Protein AF-A0A970LIQ7-F1 (afdb_monomer_lite)

pLDDT: mean 73.91, std 14.38, range [44.41, 93.94]

Radius of gyration: 20.4 Å; chains: 1; bounding box: 54×59×47 Å

Structure (mmCIF, N/CA/C/O backbone):
data_AF-A0A970LIQ7-F1
#
_entry.id   AF-A0A970LIQ7-F1
#
loop_
_atom_site.group_PDB
_atom_site.id
_atom_site.type_symbol
_atom_site.label_atom_id
_atom_site.label_alt_id
_atom_site.label_comp_id
_atom_site.label_asym_id
_atom_site.label_entity_id
_atom_site.label_seq_id
_atom_site.pdbx_PDB_ins_code
_atom_site.Cartn_x
_atom_site.Cartn_y
_atom_site.Cartn_z
_atom_site.occupancy
_atom_site.B_iso_or_equiv
_atom_site.auth_seq_id
_atom_site.auth_comp_id
_atom_site.auth_asym_id
_atom_site.auth_atom_id
_atom_site.pdbx_PDB_model_num
ATOM 1 N N . MET A 1 1 ? 38.871 -22.032 -21.679 1.00 47.16 1 MET A N 1
ATOM 2 C CA . MET A 1 1 ? 37.614 -21.736 -20.964 1.00 47.16 1 MET A CA 1
ATOM 3 C C . MET A 1 1 ? 36.916 -20.648 -21.748 1.00 47.16 1 MET A C 1
ATOM 5 O O . MET A 1 1 ? 37.501 -19.593 -21.926 1.00 47.16 1 MET A O 1
ATOM 9 N N . THR A 1 2 ? 35.756 -20.932 -22.331 1.00 61.34 2 THR A N 1
ATOM 10 C CA . THR A 1 2 ? 34.942 -19.910 -22.998 1.00 61.34 2 THR A CA 1
ATOM 11 C C . THR A 1 2 ? 34.164 -19.169 -21.921 1.00 61.34 2 THR A C 1
ATOM 13 O O . THR A 1 2 ? 33.288 -19.752 -21.284 1.00 61.34 2 THR A O 1
ATOM 16 N N . GLU A 1 3 ? 34.523 -17.917 -21.674 1.00 69.94 3 GLU A N 1
ATOM 17 C CA . GLU A 1 3 ? 33.818 -17.054 -20.732 1.00 69.94 3 GLU A CA 1
ATOM 18 C C . GLU A 1 3 ? 32.481 -16.650 -21.361 1.00 69.94 3 GLU A C 1
ATOM 20 O O . GLU A 1 3 ? 32.424 -15.874 -22.313 1.00 69.94 3 GLU A O 1
ATOM 25 N N . PHE A 1 4 ? 31.392 -17.247 -20.876 1.00 72.12 4 PHE A N 1
ATOM 26 C CA . PHE A 1 4 ? 30.041 -16.875 -21.274 1.00 72.12 4 PHE A CA 1
ATOM 27 C C . PHE A 1 4 ? 29.613 -15.707 -20.384 1.00 72.12 4 PHE A C 1
ATOM 29 O O . PHE A 1 4 ? 29.266 -15.900 -19.218 1.00 72.12 4 PHE A O 1
ATOM 36 N N . VAL A 1 5 ? 29.697 -14.483 -20.906 1.00 67.50 5 VAL A N 1
ATOM 37 C CA . VAL A 1 5 ? 29.220 -13.289 -20.199 1.00 67.50 5 VAL A CA 1
ATOM 38 C C . VAL A 1 5 ? 27.699 -13.365 -20.153 1.00 67.50 5 VAL A C 1
ATOM 40 O O . VAL A 1 5 ? 27.012 -13.077 -21.131 1.00 67.50 5 VAL A O 1
ATOM 43 N N . MET A 1 6 ? 27.167 -13.819 -19.021 1.00 68.25 6 MET A N 1
ATOM 44 C CA . MET A 1 6 ? 25.731 -13.818 -18.790 1.00 68.25 6 MET A CA 1
ATOM 45 C C . MET A 1 6 ? 25.285 -12.359 -18.619 1.00 68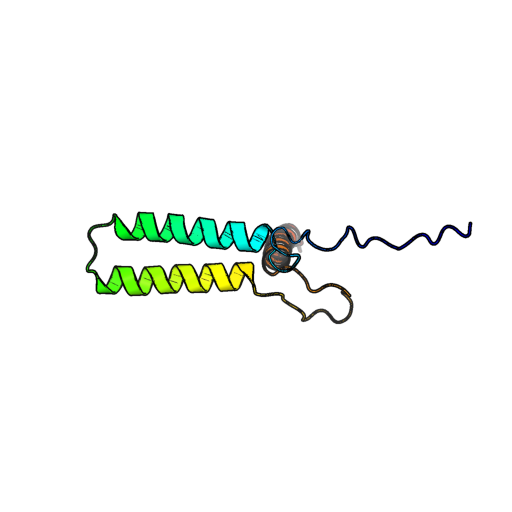.25 6 MET A C 1
ATOM 47 O O . MET A 1 6 ? 25.837 -11.674 -17.753 1.00 68.25 6 MET A O 1
ATOM 51 N N . PRO A 1 7 ? 24.317 -11.858 -19.407 1.00 64.62 7 PRO A N 1
ATOM 52 C CA . PRO A 1 7 ? 23.736 -10.552 -19.148 1.00 64.62 7 PRO A CA 1
ATOM 53 C C . PRO A 1 7 ? 22.970 -10.638 -17.827 1.00 64.62 7 PRO A C 1
ATOM 55 O O . PRO A 1 7 ? 21.849 -11.139 -17.768 1.00 64.62 7 PRO A O 1
ATOM 58 N N . ILE A 1 8 ? 23.611 -10.207 -16.742 1.00 60.84 8 ILE A N 1
ATOM 59 C CA . ILE A 1 8 ? 22.948 -10.035 -15.455 1.00 60.84 8 ILE A CA 1
ATOM 60 C C . ILE A 1 8 ? 21.997 -8.855 -15.637 1.00 60.84 8 ILE A C 1
ATOM 62 O O . ILE A 1 8 ? 22.435 -7.734 -15.893 1.00 60.84 8 ILE A O 1
ATOM 66 N N . ASP A 1 9 ? 20.693 -9.106 -15.550 1.00 56.38 9 ASP A N 1
ATOM 67 C CA . ASP A 1 9 ? 19.686 -8.047 -15.592 1.00 56.38 9 ASP A CA 1
ATOM 68 C C . ASP A 1 9 ? 19.668 -7.312 -14.242 1.00 56.38 9 ASP A C 1
ATOM 70 O O . ASP A 1 9 ? 18.851 -7.584 -13.365 1.00 56.38 9 ASP A O 1
ATOM 74 N N . ILE A 1 10 ? 20.614 -6.383 -14.066 1.00 57.66 10 ILE A N 1
ATOM 75 C CA . ILE A 1 10 ? 20.731 -5.501 -12.885 1.00 57.66 10 ILE A CA 1
ATOM 76 C C . ILE A 1 10 ? 19.586 -4.460 -12.869 1.00 57.66 10 ILE A C 1
ATOM 78 O O . ILE A 1 10 ? 19.396 -3.719 -11.908 1.00 57.66 10 ILE A O 1
ATOM 82 N N . THR A 1 11 ? 18.803 -4.376 -13.948 1.00 55.06 11 THR A N 1
ATOM 83 C CA . THR A 1 11 ? 17.684 -3.434 -14.096 1.00 55.06 11 THR A CA 1
ATOM 84 C C . THR A 1 11 ? 16.414 -3.918 -13.399 1.00 55.06 11 THR A C 1
ATOM 86 O O . THR A 1 11 ? 15.510 -3.119 -13.127 1.00 55.06 11 THR A O 1
ATOM 89 N N . GLY A 1 12 ? 16.321 -5.226 -13.149 1.00 57.03 12 GLY A N 1
ATOM 90 C CA . GLY A 1 12 ? 15.237 -5.832 -12.394 1.00 57.03 12 GLY A CA 1
ATOM 91 C C . GLY A 1 12 ? 15.326 -5.455 -10.920 1.00 57.03 12 GLY A C 1
ATOM 92 O O . GLY A 1 12 ? 16.404 -5.316 -10.356 1.00 57.03 12 GLY A O 1
ATOM 93 N N . GLU A 1 13 ? 14.179 -5.283 -10.268 1.00 61.00 13 GLU A N 1
ATOM 94 C CA . GLU A 1 13 ? 14.190 -5.115 -8.820 1.00 61.00 13 GLU A CA 1
ATOM 95 C C . GLU A 1 13 ? 14.780 -6.327 -8.115 1.00 61.00 13 GLU A C 1
ATOM 97 O O . GLU A 1 13 ? 14.317 -7.453 -8.320 1.00 61.00 13 GLU A O 1
ATOM 102 N N . GLU A 1 14 ? 15.720 -6.070 -7.210 1.00 59.41 14 GLU A N 1
ATOM 103 C CA . GLU A 1 14 ? 16.232 -7.090 -6.312 1.00 59.41 14 GLU A CA 1
ATOM 104 C C . GLU A 1 14 ? 15.107 -7.609 -5.411 1.00 59.41 14 GLU A C 1
ATOM 106 O O . GLU A 1 14 ? 14.486 -6.892 -4.614 1.00 59.41 14 GLU A O 1
ATOM 111 N N . LYS A 1 15 ? 14.811 -8.896 -5.575 1.00 66.25 15 LYS A N 1
ATOM 112 C CA . LYS A 1 15 ? 13.826 -9.603 -4.768 1.00 66.25 15 LYS A CA 1
ATOM 113 C C . LYS A 1 15 ? 14.524 -10.141 -3.521 1.00 66.25 15 LYS A C 1
ATOM 115 O O . LYS A 1 15 ? 15.300 -11.086 -3.597 1.00 66.25 15 LYS A O 1
ATOM 120 N N . MET A 1 16 ? 14.229 -9.525 -2.382 1.00 64.69 16 MET A N 1
ATOM 121 C CA . MET A 1 16 ? 14.896 -9.728 -1.094 1.00 64.69 16 MET A CA 1
ATOM 122 C C . MET A 1 16 ? 14.562 -11.069 -0.428 1.00 64.69 16 MET A C 1
ATOM 124 O O . MET A 1 16 ? 15.434 -11.685 0.176 1.00 64.69 16 MET A O 1
ATOM 128 N N . ILE A 1 17 ? 13.305 -11.528 -0.502 1.00 60.81 17 ILE A N 1
ATOM 129 C CA . ILE A 1 17 ? 12.868 -12.766 0.167 1.00 60.81 17 ILE A CA 1
ATOM 130 C C . ILE A 1 17 ? 12.559 -13.829 -0.885 1.00 60.81 17 ILE A C 1
ATOM 132 O O . ILE A 1 17 ? 11.626 -13.687 -1.683 1.00 60.81 17 ILE A O 1
ATOM 136 N N . GLY A 1 18 ? 13.374 -14.889 -0.889 1.00 59.97 18 GLY A N 1
ATOM 137 C CA . GLY A 1 18 ? 13.184 -16.092 -1.706 1.00 59.97 18 GLY A CA 1
ATOM 138 C C . GLY A 1 18 ? 13.201 -15.866 -3.220 1.00 59.97 18 GLY A C 1
ATOM 139 O O . GLY A 1 18 ? 12.692 -16.705 -3.953 1.00 59.97 18 GLY A O 1
ATOM 140 N N . GLY A 1 19 ? 13.705 -14.725 -3.706 1.00 62.25 19 GLY A N 1
ATOM 141 C CA . GLY A 1 19 ? 13.634 -14.384 -5.129 1.00 62.25 19 GLY A CA 1
ATOM 142 C C . GLY A 1 19 ? 12.207 -14.115 -5.633 1.00 62.25 19 GLY A C 1
ATOM 143 O O . GLY A 1 19 ? 11.974 -14.122 -6.845 1.00 62.25 19 GLY A O 1
ATOM 144 N N . VAL A 1 20 ? 11.245 -13.867 -4.732 1.00 61.59 20 VAL A N 1
ATOM 145 C CA . VAL A 1 20 ? 9.835 -13.587 -5.070 1.00 61.59 20 VAL A CA 1
ATOM 146 C C . VAL A 1 20 ? 9.407 -12.198 -4.597 1.00 61.59 20 VAL A C 1
ATOM 148 O O . VAL A 1 20 ? 8.793 -11.467 -5.376 1.00 61.59 20 VAL A O 1
ATOM 151 N N . LEU A 1 21 ? 9.764 -11.812 -3.367 1.00 63.47 21 LEU A N 1
ATOM 152 C CA . LEU A 1 21 ? 9.285 -10.577 -2.742 1.00 63.47 21 LEU A CA 1
ATOM 153 C C . LEU A 1 21 ? 10.268 -9.414 -2.939 1.00 63.47 21 LEU A C 1
ATOM 155 O O . LEU A 1 21 ? 11.438 -9.524 -2.576 1.00 63.47 21 LEU A O 1
ATOM 159 N N . SER A 1 22 ? 9.789 -8.294 -3.477 1.00 74.75 22 SER A N 1
ATOM 160 C CA . SER A 1 22 ? 10.576 -7.063 -3.652 1.00 74.75 22 SER A CA 1
ATOM 161 C C . SER A 1 22 ? 10.711 -6.282 -2.340 1.00 74.75 22 SER A C 1
ATOM 163 O O . SER A 1 22 ? 9.797 -6.278 -1.511 1.00 74.75 22 SER A O 1
ATOM 165 N N . LEU A 1 23 ? 11.817 -5.547 -2.177 1.00 75.88 23 LEU A N 1
ATOM 166 C CA . LEU A 1 23 ? 12.012 -4.613 -1.060 1.00 75.88 23 LEU A CA 1
ATOM 167 C C . LEU A 1 23 ? 10.851 -3.610 -0.929 1.00 75.88 23 LEU A C 1
ATOM 169 O O . LEU A 1 23 ? 10.429 -3.280 0.180 1.00 75.88 23 LEU A O 1
ATOM 173 N N . ARG A 1 24 ? 10.277 -3.176 -2.058 1.00 77.38 24 ARG A N 1
ATOM 174 C CA . ARG A 1 24 ? 9.133 -2.250 -2.071 1.00 77.38 24 ARG A CA 1
ATOM 175 C C . ARG A 1 24 ? 7.891 -2.857 -1.440 1.00 77.38 24 ARG A C 1
ATOM 177 O O . ARG A 1 24 ? 7.217 -2.200 -0.657 1.00 77.38 24 ARG A O 1
ATOM 184 N N . GLN A 1 25 ? 7.601 -4.115 -1.765 1.00 81.75 25 GLN A N 1
ATOM 185 C CA . GLN A 1 25 ? 6.440 -4.832 -1.232 1.00 81.75 25 GLN A CA 1
ATOM 186 C C . GLN A 1 25 ? 6.530 -4.937 0.287 1.00 81.75 25 GLN A C 1
ATOM 188 O O . GLN A 1 25 ? 5.556 -4.660 0.979 1.00 81.75 25 GLN A O 1
ATOM 193 N N . ILE A 1 26 ? 7.721 -5.244 0.802 1.00 83.56 26 ILE A N 1
ATOM 194 C CA . ILE A 1 26 ? 7.988 -5.255 2.243 1.00 83.56 26 ILE A CA 1
ATOM 195 C C . ILE A 1 26 ? 7.765 -3.861 2.839 1.00 83.56 26 ILE A C 1
ATOM 197 O O . ILE A 1 26 ? 7.088 -3.739 3.858 1.00 83.56 26 ILE A O 1
ATOM 201 N N . GLY A 1 27 ? 8.275 -2.813 2.187 1.00 84.38 27 GLY A N 1
ATOM 202 C CA . GLY A 1 27 ? 8.108 -1.428 2.630 1.00 84.38 27 GLY A CA 1
ATOM 203 C C . GLY A 1 27 ? 6.641 -1.004 2.748 1.00 84.38 27 GLY A C 1
ATOM 204 O O . GLY A 1 27 ? 6.221 -0.537 3.805 1.00 84.38 27 GLY A O 1
ATOM 205 N N . TYR A 1 28 ? 5.834 -1.220 1.707 1.00 86.75 28 TYR A N 1
ATOM 206 C CA . TYR A 1 28 ? 4.404 -0.890 1.733 1.00 86.75 28 TYR A CA 1
ATOM 207 C C . TYR A 1 28 ? 3.653 -1.695 2.803 1.00 86.75 28 TYR A C 1
ATOM 209 O O . TYR A 1 28 ? 2.863 -1.138 3.575 1.00 86.75 28 TYR A O 1
ATOM 217 N N . MET A 1 29 ? 3.946 -2.990 2.929 1.00 87.69 29 MET A N 1
ATOM 218 C CA . MET A 1 29 ? 3.331 -3.835 3.954 1.00 87.69 29 MET A CA 1
ATOM 219 C C . MET A 1 29 ? 3.689 -3.358 5.368 1.00 87.69 29 MET A C 1
ATOM 221 O O . MET A 1 29 ? 2.795 -3.223 6.204 1.00 87.69 29 MET A O 1
ATOM 225 N N . ALA A 1 30 ? 4.949 -2.997 5.620 1.00 88.12 30 ALA A N 1
ATOM 226 C CA . ALA A 1 30 ? 5.383 -2.440 6.900 1.00 88.12 30 ALA A CA 1
ATOM 227 C C . ALA A 1 30 ? 4.673 -1.112 7.222 1.00 88.12 30 ALA A C 1
ATOM 229 O O . ALA A 1 30 ? 4.155 -0.943 8.327 1.00 88.12 30 ALA A O 1
ATOM 230 N N . ILE A 1 31 ? 4.563 -0.204 6.246 1.00 89.81 31 ILE A N 1
ATOM 231 C CA . ILE A 1 31 ? 3.841 1.070 6.402 1.00 89.81 31 ILE A CA 1
ATOM 232 C C . ILE A 1 31 ? 2.367 0.828 6.747 1.00 89.81 31 ILE A C 1
ATOM 234 O O . ILE A 1 31 ? 1.817 1.515 7.608 1.00 89.81 31 ILE A O 1
ATOM 238 N N . SER A 1 32 ? 1.731 -0.166 6.118 1.00 91.06 32 SER A N 1
ATOM 239 C CA . SER A 1 32 ? 0.327 -0.491 6.392 1.00 91.06 32 SER A CA 1
ATOM 240 C C . SER A 1 32 ? 0.108 -0.927 7.840 1.00 91.06 32 SER A C 1
ATOM 242 O O . SER A 1 32 ? -0.836 -0.468 8.476 1.00 91.06 32 SER A O 1
ATOM 244 N N . ILE A 1 33 ? 1.018 -1.730 8.397 1.00 91.06 33 ILE A N 1
ATOM 245 C CA . ILE A 1 33 ? 0.945 -2.201 9.785 1.00 91.06 33 ILE A CA 1
ATOM 246 C C . ILE A 1 33 ? 1.066 -1.019 10.749 1.00 91.06 33 ILE A C 1
ATOM 248 O O . ILE A 1 33 ? 0.271 -0.896 11.681 1.00 91.06 33 ILE A O 1
ATOM 252 N N . VAL A 1 34 ? 2.015 -0.116 10.493 1.00 93.00 34 VAL A N 1
ATOM 253 C CA . VAL A 1 34 ? 2.197 1.097 11.300 1.00 93.00 34 VAL A CA 1
ATOM 254 C C . VAL A 1 34 ? 0.951 1.987 11.231 1.00 93.00 34 VAL A C 1
ATOM 256 O O . VAL A 1 34 ? 0.460 2.444 12.261 1.00 93.00 34 VAL A O 1
ATOM 259 N N . ALA A 1 35 ? 0.383 2.191 10.042 1.00 91.25 35 ALA A N 1
ATOM 260 C CA . ALA A 1 35 ? -0.830 2.989 9.868 1.00 91.25 35 ALA A CA 1
ATOM 261 C C . ALA A 1 35 ? -2.050 2.376 10.583 1.00 91.25 35 ALA A C 1
ATOM 263 O O . ALA A 1 35 ? -2.811 3.095 11.233 1.00 91.25 35 ALA A O 1
ATOM 264 N N . ILE A 1 36 ? -2.216 1.051 10.518 1.00 91.75 36 ILE A N 1
ATOM 265 C CA . ILE A 1 36 ? -3.279 0.325 11.230 1.00 91.75 36 ILE A CA 1
ATOM 266 C C . ILE A 1 36 ? -3.096 0.448 12.747 1.00 91.75 36 ILE A C 1
ATOM 268 O O . ILE A 1 36 ? -4.078 0.648 13.464 1.00 91.75 36 ILE A O 1
ATOM 272 N N . PHE A 1 37 ? -1.857 0.388 13.243 1.00 91.62 37 PHE A N 1
ATOM 273 C CA . PHE A 1 37 ? -1.558 0.584 14.662 1.00 91.62 37 PHE A CA 1
ATOM 274 C C . PHE A 1 37 ? -1.998 1.971 15.153 1.00 91.62 37 PHE A C 1
ATOM 276 O O . PHE A 1 37 ? -2.694 2.076 16.165 1.00 91.62 37 PHE A O 1
ATOM 283 N N . PHE A 1 38 ? -1.681 3.032 14.404 1.00 91.62 38 PHE A N 1
ATOM 284 C CA . PHE A 1 38 ? -2.146 4.381 14.739 1.00 91.62 38 PHE A CA 1
ATOM 285 C C . PHE A 1 38 ? -3.672 4.506 14.671 1.00 91.62 38 PHE A C 1
ATOM 287 O O . PHE A 1 38 ? -4.272 5.102 15.565 1.00 91.62 38 PHE A O 1
ATOM 294 N N . LEU A 1 39 ? -4.321 3.901 13.671 1.00 90.00 39 LEU A N 1
ATOM 295 C CA . LEU A 1 39 ? -5.785 3.879 13.577 1.00 90.00 39 LEU A CA 1
ATOM 296 C C . LEU A 1 39 ? -6.427 3.185 14.792 1.00 90.00 39 LEU A C 1
ATOM 298 O O . LEU A 1 39 ? -7.477 3.614 15.279 1.00 90.00 39 LEU A O 1
ATOM 302 N N . ALA A 1 40 ? -5.790 2.131 15.307 1.00 87.81 40 ALA A N 1
ATOM 303 C CA . ALA 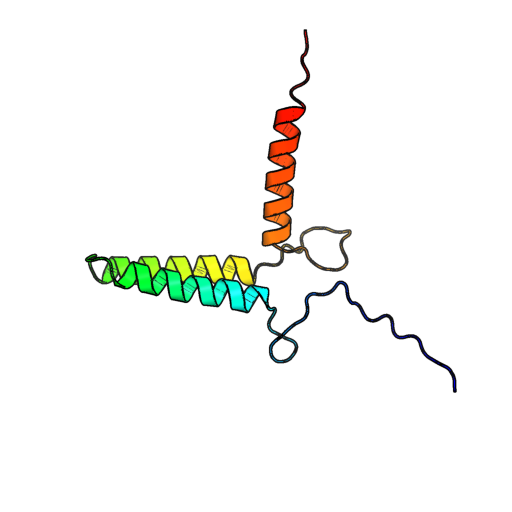A 1 40 ? -6.272 1.388 16.465 1.00 87.81 40 ALA A CA 1
ATOM 304 C C . ALA A 1 40 ? -6.216 2.203 17.770 1.00 87.81 40 ALA A C 1
ATOM 306 O O . ALA A 1 40 ? -7.079 2.000 18.632 1.00 87.81 40 ALA A O 1
ATOM 307 N N . MET A 1 41 ? -5.270 3.143 17.899 1.00 89.44 41 MET A N 1
ATOM 308 C CA . MET A 1 41 ? -5.131 4.013 19.077 1.00 89.44 41 MET A CA 1
ATOM 309 C C . MET A 1 41 ? -6.224 5.082 19.199 1.00 89.44 41 MET A C 1
ATOM 311 O O . MET A 1 41 ? -6.483 5.568 20.298 1.00 89.44 41 MET A O 1
ATOM 315 N N . ILE A 1 42 ? -6.900 5.443 18.107 1.00 90.00 42 ILE A N 1
ATOM 316 C CA . ILE A 1 42 ? -7.944 6.477 18.131 1.00 90.00 42 ILE A CA 1
ATOM 317 C C . ILE A 1 42 ? -9.222 5.903 18.773 1.00 90.00 42 ILE A C 1
ATOM 319 O O . ILE A 1 42 ? -9.579 4.761 18.473 1.00 90.00 42 ILE A O 1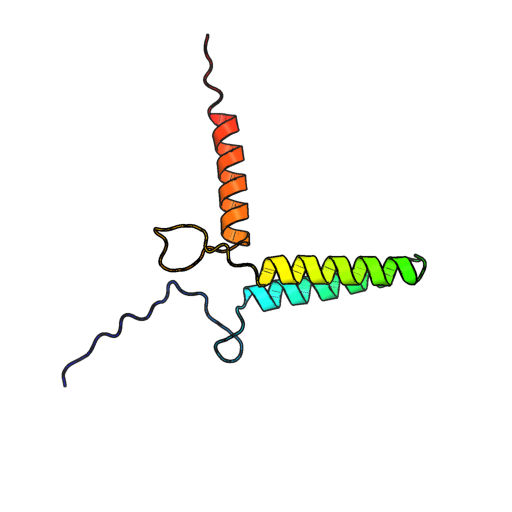
ATOM 323 N N . PRO A 1 43 ? -9.959 6.633 19.633 1.00 88.69 43 PRO A N 1
ATOM 324 C CA . PRO A 1 43 ? -11.174 6.130 20.286 1.00 88.69 43 PRO A CA 1
ATOM 325 C C . PRO A 1 43 ? -12.399 6.107 19.345 1.00 88.69 43 PRO A C 1
ATOM 327 O O . PRO A 1 43 ? -13.435 6.701 19.622 1.00 88.69 43 PRO A O 1
ATOM 330 N N . PHE A 1 44 ? -12.289 5.409 18.214 1.00 88.81 44 PHE A N 1
ATOM 331 C CA . PHE A 1 44 ? -13.403 5.127 17.306 1.00 88.81 44 PHE A CA 1
ATOM 332 C C . PHE A 1 44 ? -14.100 3.798 17.632 1.00 88.81 44 PHE A C 1
ATOM 334 O O . PHE A 1 44 ? -13.479 2.896 18.206 1.00 88.81 44 PHE A O 1
ATOM 341 N N . PRO A 1 45 ? -15.374 3.630 17.232 1.00 91.31 45 PRO A N 1
ATOM 342 C CA . PRO A 1 45 ? -16.063 2.351 17.350 1.00 91.31 45 PRO A CA 1
ATOM 343 C C . PRO A 1 45 ? -15.345 1.258 16.547 1.00 91.31 45 PRO A C 1
ATOM 345 O O . PRO A 1 45 ? -14.811 1.498 15.460 1.00 91.31 45 PRO A O 1
ATOM 348 N N . ILE A 1 46 ? -15.357 0.037 17.090 1.00 89.38 46 ILE A N 1
ATOM 349 C CA . ILE A 1 46 ? -14.562 -1.102 16.601 1.00 89.38 46 ILE A CA 1
ATOM 350 C C . ILE A 1 46 ? -14.807 -1.401 15.112 1.00 89.38 46 ILE A C 1
ATOM 352 O O . ILE A 1 46 ? -13.873 -1.703 14.378 1.00 89.38 46 ILE A O 1
ATOM 356 N N . VAL A 1 47 ? -16.049 -1.234 14.645 1.00 91.06 47 VAL A N 1
ATOM 357 C CA . VAL A 1 47 ? -16.454 -1.500 13.257 1.00 91.06 47 VAL A CA 1
ATOM 358 C C . VAL A 1 47 ? -15.719 -0.581 12.279 1.00 91.06 47 VAL A C 1
ATOM 360 O O . VAL A 1 47 ? -15.198 -1.045 11.267 1.00 91.06 47 VAL A O 1
ATOM 363 N N . ILE A 1 48 ? -15.599 0.709 12.609 1.00 89.88 48 ILE A N 1
ATOM 364 C CA . ILE A 1 48 ? -14.901 1.690 11.765 1.00 89.88 48 ILE A CA 1
ATOM 365 C C . ILE A 1 48 ? -13.403 1.381 11.720 1.00 89.88 48 ILE A C 1
ATOM 367 O O . ILE A 1 48 ? -12.788 1.482 10.660 1.00 89.88 48 ILE A O 1
ATOM 371 N N . LYS A 1 49 ? -12.820 0.942 12.843 1.00 90.00 49 LYS A N 1
ATOM 372 C CA . LYS A 1 49 ? -11.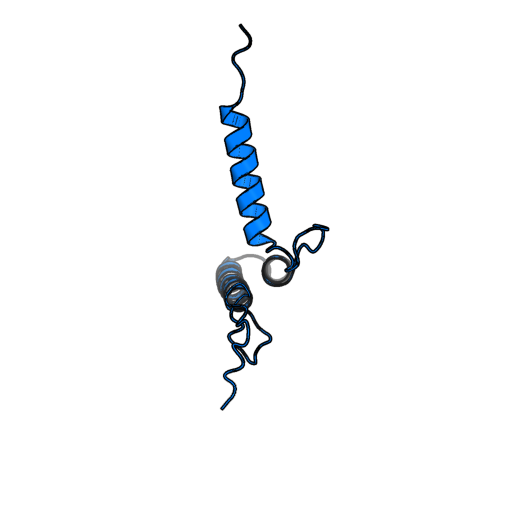405 0.547 12.904 1.00 90.00 49 LYS A CA 1
ATOM 373 C C . LYS A 1 49 ? -11.104 -0.634 11.993 1.00 90.00 49 LYS A C 1
ATOM 375 O O . LYS A 1 49 ? -10.112 -0.603 11.272 1.00 90.00 49 LYS A O 1
ATOM 380 N N . VAL A 1 50 ? -11.963 -1.653 12.007 1.00 90.12 50 VAL A N 1
ATOM 381 C CA . VAL A 1 50 ? -11.785 -2.848 11.172 1.00 90.12 50 VAL A CA 1
ATOM 382 C C . VAL A 1 50 ? -11.926 -2.495 9.693 1.00 90.12 50 VAL A C 1
ATOM 384 O O . VAL A 1 50 ? -11.046 -2.836 8.908 1.00 90.12 50 VAL A O 1
ATOM 387 N N . ILE A 1 51 ? -12.972 -1.755 9.314 1.00 93.94 51 ILE A N 1
ATOM 388 C CA . ILE A 1 51 ? -13.184 -1.348 7.915 1.00 93.94 51 ILE A CA 1
ATOM 389 C C . ILE A 1 51 ? -12.027 -0.470 7.424 1.00 93.94 51 ILE A C 1
ATOM 391 O O . ILE A 1 51 ? -11.473 -0.720 6.354 1.00 93.94 51 ILE A O 1
ATOM 395 N N . GLY A 1 52 ? -11.623 0.525 8.218 1.00 91.31 52 GLY A N 1
ATOM 396 C CA . GLY A 1 52 ? -10.504 1.404 7.885 1.00 91.31 52 GLY A CA 1
ATOM 397 C C . GLY A 1 52 ? -9.177 0.652 7.788 1.00 91.31 52 GLY A C 1
ATOM 398 O O . GLY A 1 52 ? -8.418 0.870 6.848 1.00 91.31 52 GLY A O 1
ATOM 399 N N . GLY A 1 53 ? -8.918 -0.282 8.706 1.00 90.31 53 GLY A N 1
ATOM 400 C CA . GLY A 1 53 ? -7.706 -1.096 8.691 1.00 90.31 53 GLY A CA 1
ATOM 401 C C . GLY A 1 53 ? -7.619 -2.000 7.460 1.00 90.31 53 GLY A C 1
ATOM 402 O O . GLY A 1 53 ? -6.582 -2.041 6.799 1.00 90.31 53 GLY A O 1
ATOM 403 N N . VAL A 1 54 ? -8.725 -2.659 7.098 1.00 92.25 54 VAL A N 1
ATOM 404 C CA . VAL A 1 54 ? -8.813 -3.482 5.880 1.00 92.25 54 VAL A CA 1
ATOM 405 C C . VAL A 1 54 ? -8.627 -2.621 4.629 1.00 92.25 54 VAL A C 1
ATOM 407 O O . VAL A 1 54 ? -7.871 -3.002 3.738 1.00 92.25 54 VAL A O 1
ATOM 410 N N . ALA A 1 55 ? -9.242 -1.437 4.571 1.00 92.25 55 ALA A N 1
ATOM 411 C CA . ALA A 1 55 ? -9.067 -0.516 3.449 1.00 92.25 55 ALA A CA 1
ATOM 412 C C . ALA A 1 55 ? -7.601 -0.075 3.284 1.00 92.25 55 ALA A C 1
ATOM 414 O O . ALA A 1 55 ? -7.064 -0.142 2.178 1.00 92.25 55 ALA A O 1
ATOM 415 N N . ILE A 1 56 ? -6.928 0.310 4.375 1.00 91.62 56 ILE A N 1
ATOM 416 C CA . ILE A 1 56 ? -5.503 0.689 4.367 1.00 91.62 56 ILE A CA 1
ATOM 417 C C . ILE A 1 56 ? -4.633 -0.473 3.879 1.00 91.62 56 ILE A C 1
ATOM 419 O O . ILE A 1 56 ? -3.741 -0.275 3.051 1.00 91.62 56 ILE A O 1
ATOM 423 N N . PHE A 1 57 ? -4.905 -1.687 4.359 1.00 90.75 57 PHE A N 1
ATOM 424 C CA . PHE A 1 57 ? -4.166 -2.876 3.953 1.00 90.75 57 PHE A CA 1
ATOM 425 C C . PHE A 1 57 ? -4.333 -3.177 2.459 1.00 90.75 57 PHE A C 1
ATOM 427 O O . PHE A 1 57 ? -3.339 -3.378 1.763 1.00 90.75 57 PHE A O 1
ATOM 434 N N . ILE A 1 58 ? -5.567 -3.135 1.945 1.00 89.38 58 ILE A N 1
ATOM 435 C CA . ILE A 1 58 ? -5.859 -3.359 0.521 1.00 89.38 58 ILE A CA 1
ATOM 436 C C . ILE A 1 58 ? -5.164 -2.312 -0.351 1.00 89.38 58 ILE A C 1
ATOM 438 O O . ILE A 1 58 ? -4.551 -2.672 -1.353 1.00 89.38 58 ILE A O 1
ATOM 442 N N . ILE A 1 59 ? -5.217 -1.031 0.025 1.00 87.88 59 ILE A N 1
ATOM 443 C CA . ILE A 1 59 ? -4.553 0.050 -0.722 1.00 87.88 59 ILE A CA 1
ATOM 444 C C . ILE A 1 59 ? -3.038 -0.162 -0.741 1.00 87.88 59 ILE A C 1
ATOM 446 O O . ILE A 1 59 ? -2.403 -0.017 -1.785 1.00 87.88 59 ILE A O 1
ATOM 450 N N . SER A 1 60 ? -2.453 -0.534 0.397 1.00 87.44 60 SER A N 1
ATOM 451 C CA . SER A 1 60 ? -1.016 -0.777 0.485 1.00 87.44 60 SER A CA 1
ATOM 452 C C . SER A 1 60 ? -0.578 -1.995 -0.334 1.00 87.44 60 SER A C 1
ATOM 454 O O . SER A 1 60 ? 0.399 -1.932 -1.082 1.00 87.44 60 SER A O 1
ATOM 456 N N . ALA A 1 61 ? -1.346 -3.085 -0.271 1.00 85.00 61 ALA A N 1
ATOM 457 C CA . ALA A 1 61 ? -1.118 -4.268 -1.092 1.00 85.00 61 ALA A CA 1
ATOM 458 C C . ALA A 1 61 ? -1.275 -3.948 -2.586 1.00 85.00 61 ALA A C 1
ATOM 460 O O . ALA A 1 61 ? -0.444 -4.357 -3.394 1.00 85.00 61 ALA A O 1
ATOM 461 N N . ALA A 1 62 ? -2.282 -3.156 -2.959 1.00 83.19 62 ALA A N 1
ATOM 462 C CA . ALA A 1 62 ? -2.448 -2.678 -4.324 1.00 83.19 62 ALA A CA 1
ATOM 463 C C . ALA A 1 62 ? -1.207 -1.898 -4.782 1.00 83.19 62 ALA A C 1
ATOM 465 O O . ALA A 1 62 ? -0.649 -2.224 -5.820 1.00 83.19 62 ALA A O 1
ATOM 466 N N . LEU A 1 63 ? -0.697 -0.951 -3.991 1.00 80.31 63 LEU A N 1
ATOM 467 C CA . LEU A 1 63 ? 0.515 -0.193 -4.335 1.00 80.31 63 LEU A CA 1
ATOM 468 C C . LEU A 1 63 ? 1.778 -1.065 -4.427 1.00 80.31 63 LEU A C 1
ATOM 470 O O . LEU A 1 63 ? 2.619 -0.832 -5.296 1.00 80.31 63 LEU A O 1
ATOM 474 N N . GLY A 1 64 ? 1.911 -2.070 -3.560 1.00 77.69 64 GLY A N 1
ATOM 475 C CA . GLY A 1 64 ? 3.070 -2.963 -3.552 1.00 77.69 64 GLY A CA 1
ATOM 476 C C . GLY A 1 64 ? 3.065 -4.012 -4.668 1.00 77.69 64 GLY A C 1
ATOM 477 O O . GLY A 1 64 ? 4.132 -4.380 -5.168 1.00 77.69 64 GLY A O 1
ATOM 478 N N . PHE A 1 65 ? 1.890 -4.507 -5.063 1.00 76.81 65 PHE A N 1
ATOM 479 C CA . PHE A 1 65 ? 1.763 -5.645 -5.979 1.00 76.81 65 PHE A CA 1
ATOM 480 C C . PHE A 1 65 ? 1.217 -5.293 -7.368 1.00 76.81 65 PHE A C 1
ATOM 482 O O . PHE A 1 65 ? 1.477 -6.061 -8.297 1.00 76.81 65 PHE A O 1
ATOM 489 N N . LEU A 1 66 ? 0.530 -4.156 -7.568 1.00 72.06 66 LEU A N 1
ATOM 490 C CA . LEU A 1 66 ? 0.138 -3.740 -8.920 1.00 72.06 66 LEU A CA 1
ATOM 491 C C . LEU A 1 66 ? 1.374 -3.379 -9.741 1.00 72.06 66 LEU A C 1
ATOM 493 O O . LEU A 1 66 ? 2.060 -2.382 -9.507 1.00 72.06 66 LEU A O 1
ATOM 497 N N . LYS A 1 67 ? 1.611 -4.185 -10.770 1.00 64.12 67 LYS A N 1
ATOM 498 C CA . LYS A 1 67 ? 2.445 -3.821 -11.909 1.00 64.12 67 LYS A CA 1
ATOM 499 C C . LYS A 1 67 ? 1.522 -3.325 -13.015 1.00 64.12 67 LYS A C 1
ATOM 501 O O . LYS A 1 67 ? 0.539 -3.989 -13.337 1.00 64.12 67 LYS A O 1
ATOM 506 N N . ILE A 1 68 ? 1.812 -2.153 -13.573 1.00 59.50 68 ILE A N 1
ATOM 507 C CA . ILE A 1 68 ? 1.071 -1.625 -14.718 1.00 59.50 68 ILE A CA 1
ATOM 508 C C . ILE A 1 68 ? 1.786 -2.143 -15.970 1.00 59.50 68 ILE A C 1
ATOM 510 O O . ILE A 1 68 ? 2.767 -1.560 -16.425 1.00 59.50 68 ILE A O 1
ATOM 514 N N . ASP A 1 69 ? 1.308 -3.268 -16.503 1.00 53.12 69 ASP A N 1
ATOM 515 C CA . ASP A 1 69 ? 1.885 -3.950 -17.679 1.00 53.12 69 ASP A CA 1
ATOM 516 C C . ASP A 1 69 ? 1.416 -3.369 -19.030 1.00 53.12 69 ASP A C 1
ATOM 518 O O . ASP A 1 69 ? 1.604 -3.960 -20.086 1.00 53.12 69 ASP A O 1
ATOM 522 N N . GLN A 1 70 ? 0.804 -2.184 -19.042 1.00 50.00 70 GLN A N 1
ATOM 523 C CA . GLN A 1 70 ? 0.122 -1.652 -20.230 1.00 50.00 70 GLN A CA 1
ATOM 524 C C . GLN A 1 70 ? 1.005 -0.841 -21.197 1.00 50.00 70 GLN A C 1
ATOM 526 O O . GLN A 1 70 ? 0.482 -0.014 -21.943 1.00 50.00 70 GLN A O 1
ATOM 531 N N . MET A 1 71 ? 2.325 -1.051 -21.234 1.00 50.12 71 MET A N 1
ATOM 532 C CA . MET A 1 71 ? 3.173 -0.409 -22.249 1.00 50.12 71 MET A CA 1
ATOM 533 C C . MET A 1 71 ? 3.749 -1.440 -23.227 1.00 50.12 71 MET A C 1
ATOM 535 O O . MET A 1 71 ? 4.616 -2.215 -22.833 1.00 50.12 71 MET A O 1
ATOM 539 N N . PRO A 1 72 ? 3.352 -1.416 -24.517 1.00 48.59 72 PRO A N 1
ATOM 540 C CA . PRO A 1 72 ? 3.763 -2.411 -25.515 1.00 48.59 72 PRO A CA 1
ATOM 541 C C . PRO A 1 72 ? 5.260 -2.378 -25.878 1.00 48.59 72 PRO A C 1
ATOM 543 O O . PRO A 1 72 ? 5.692 -3.155 -26.719 1.00 48.59 72 PRO A O 1
ATOM 546 N N . ASN A 1 73 ? 6.058 -1.491 -25.268 1.00 48.78 73 ASN A N 1
ATOM 547 C CA . ASN A 1 73 ? 7.466 -1.267 -25.613 1.00 48.78 73 ASN A CA 1
ATOM 548 C C . ASN A 1 73 ? 8.413 -1.276 -24.394 1.00 48.78 73 ASN A C 1
ATOM 550 O O . ASN A 1 73 ? 9.530 -0.768 -24.469 1.00 48.78 73 ASN A O 1
ATOM 554 N N . LEU A 1 74 ? 7.967 -1.807 -23.247 1.00 51.34 74 LEU A N 1
ATOM 555 C CA . LEU A 1 74 ? 8.785 -1.912 -22.037 1.00 51.34 74 LEU A CA 1
ATOM 556 C C . LEU A 1 74 ? 8.842 -3.380 -21.596 1.00 51.34 74 LEU A C 1
ATOM 558 O O . LEU A 1 74 ? 7.905 -3.889 -20.996 1.00 51.34 74 LEU A O 1
ATOM 562 N N . SER A 1 75 ? 9.953 -4.058 -21.902 1.00 49.47 75 SER A N 1
ATOM 563 C CA . SER A 1 75 ? 10.180 -5.491 -21.618 1.00 49.47 75 SER A CA 1
ATOM 564 C C . SER A 1 75 ? 10.047 -5.875 -20.135 1.00 49.47 75 SER A C 1
ATOM 566 O O . SER A 1 75 ? 9.942 -7.055 -19.820 1.00 49.47 75 SER A O 1
ATOM 568 N N . ASN A 1 76 ? 10.056 -4.894 -19.231 1.00 54.94 76 ASN A N 1
ATOM 569 C CA . ASN A 1 76 ? 9.834 -5.062 -17.803 1.00 54.94 76 ASN A CA 1
ATOM 570 C C . ASN A 1 76 ? 8.706 -4.108 -17.382 1.00 54.94 76 ASN A C 1
ATOM 572 O O . ASN A 1 76 ? 8.869 -2.888 -17.463 1.00 54.94 76 ASN A O 1
ATOM 576 N N . GLY A 1 77 ? 7.569 -4.657 -16.945 1.00 56.28 77 GLY A N 1
ATOM 577 C CA . GLY A 1 77 ? 6.402 -3.900 -16.487 1.00 56.28 77 GLY A CA 1
ATOM 578 C C . GLY A 1 77 ? 6.754 -2.772 -15.519 1.00 56.28 77 GLY A C 1
ATOM 579 O O . GLY A 1 77 ? 7.548 -2.944 -14.586 1.00 56.28 77 GLY A O 1
ATOM 580 N N . MET A 1 78 ? 6.165 -1.593 -15.722 1.00 64.25 78 MET A N 1
ATOM 581 C CA . MET A 1 78 ? 6.445 -0.444 -14.872 1.00 64.25 78 MET A CA 1
ATOM 582 C C . MET A 1 78 ? 5.650 -0.569 -13.561 1.00 64.25 78 MET A C 1
ATOM 584 O O . MET A 1 78 ? 4.424 -0.549 -13.533 1.00 64.25 78 MET A O 1
ATOM 588 N N . SER A 1 79 ? 6.373 -0.680 -12.448 1.00 67.81 79 SER A N 1
ATOM 589 C CA . SER A 1 79 ? 6.203 0.259 -11.336 1.00 67.81 79 SER A CA 1
ATOM 590 C C . SER A 1 79 ? 4.905 1.063 -11.209 1.00 67.81 79 SER A C 1
ATOM 592 O O . SER A 1 79 ? 4.905 2.152 -11.772 1.00 67.81 79 SER A O 1
ATOM 594 N N . ALA A 1 80 ? 3.873 0.669 -10.447 1.00 66.62 80 ALA A N 1
ATOM 595 C CA . ALA A 1 80 ? 2.765 1.595 -10.151 1.00 66.62 80 ALA A CA 1
ATOM 596 C C . ALA A 1 80 ? 3.253 2.898 -9.478 1.00 66.62 80 ALA A C 1
ATOM 598 O O . ALA A 1 80 ? 2.809 3.989 -9.831 1.00 66.62 80 ALA A O 1
ATOM 599 N N . ASP A 1 81 ? 4.234 2.796 -8.578 1.00 65.25 81 ASP A N 1
ATOM 600 C CA . ASP A 1 81 ? 4.886 3.944 -7.939 1.00 65.25 81 ASP A CA 1
ATOM 601 C C . ASP A 1 81 ? 5.672 4.800 -8.945 1.00 65.25 81 ASP A C 1
ATOM 603 O O . ASP A 1 81 ? 5.472 6.011 -9.063 1.00 65.25 81 ASP A O 1
ATOM 607 N N . LYS A 1 82 ? 6.503 4.152 -9.774 1.00 70.62 82 LYS A N 1
ATOM 608 C CA . LYS A 1 82 ? 7.271 4.837 -10.824 1.00 70.62 82 LYS A CA 1
ATOM 609 C C . LYS A 1 82 ? 6.347 5.538 -11.824 1.00 70.62 82 LYS A C 1
ATOM 611 O O . LYS A 1 82 ? 6.645 6.654 -12.250 1.00 70.62 82 LYS A O 1
ATOM 616 N N . TYR A 1 83 ? 5.219 4.914 -12.153 1.00 74.38 83 TYR A N 1
ATOM 617 C CA . TYR A 1 83 ? 4.181 5.473 -13.009 1.00 74.38 83 TYR A CA 1
ATOM 618 C C . TYR A 1 83 ? 3.517 6.699 -12.373 1.00 74.38 83 TYR A C 1
ATOM 620 O O . TYR A 1 83 ? 3.435 7.749 -13.014 1.00 74.38 83 TYR A O 1
ATOM 628 N N . LEU A 1 84 ? 3.112 6.615 -11.099 1.00 74.56 84 LEU A N 1
ATOM 629 C CA . LEU A 1 84 ? 2.565 7.753 -10.354 1.00 74.56 84 LEU A CA 1
ATOM 630 C C . LEU A 1 84 ? 3.556 8.920 -10.321 1.00 74.56 84 LEU A C 1
ATOM 632 O O . LEU A 1 84 ? 3.181 10.052 -10.633 1.00 74.56 84 LEU A O 1
ATOM 636 N N . MET A 1 85 ? 4.828 8.657 -10.019 1.00 79.12 85 MET A N 1
ATOM 637 C CA . MET A 1 85 ? 5.871 9.683 -9.991 1.00 79.12 85 MET A CA 1
ATOM 638 C C . MET A 1 85 ? 6.056 10.356 -11.361 1.00 79.12 85 MET A C 1
ATOM 640 O O . MET A 1 85 ? 6.170 11.586 -11.437 1.00 79.12 85 MET A O 1
ATOM 644 N N . LEU A 1 86 ? 6.047 9.575 -12.449 1.00 79.62 86 LEU A N 1
ATOM 645 C CA . LEU A 1 86 ? 6.128 10.102 -13.814 1.00 79.62 86 LEU A CA 1
ATOM 646 C C . LEU A 1 86 ? 4.904 10.960 -14.153 1.00 79.62 86 LEU A C 1
ATOM 648 O O . LEU A 1 86 ? 5.054 12.053 -14.698 1.00 79.62 86 LEU A O 1
ATOM 652 N N . MET A 1 87 ? 3.708 10.508 -13.772 1.00 79.25 87 MET A N 1
ATOM 653 C CA . MET A 1 87 ? 2.457 11.238 -13.977 1.00 79.25 87 MET A CA 1
ATOM 654 C C . MET A 1 87 ? 2.444 12.567 -13.208 1.00 79.25 87 MET A C 1
ATOM 656 O O . MET A 1 87 ? 2.050 13.599 -13.758 1.00 79.25 87 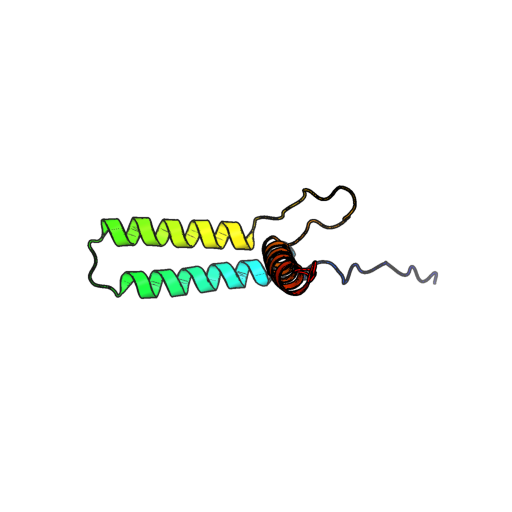MET A O 1
ATOM 660 N N . PHE A 1 88 ? 2.914 12.583 -11.958 1.00 80.06 88 PHE A N 1
ATOM 661 C CA . PHE A 1 88 ? 3.050 13.817 -11.178 1.00 80.06 88 PHE A CA 1
ATOM 662 C C . PHE A 1 88 ? 4.052 14.786 -11.813 1.00 80.06 88 PHE A C 1
ATOM 664 O O . PHE A 1 88 ? 3.756 15.979 -11.939 1.00 80.06 88 PHE A O 1
ATOM 671 N N . ARG A 1 89 ? 5.211 14.288 -12.266 1.00 82.31 89 ARG A N 1
ATOM 672 C CA . ARG A 1 89 ? 6.190 15.099 -13.009 1.00 82.31 89 ARG A CA 1
ATOM 673 C C . ARG A 1 89 ? 5.593 15.661 -14.295 1.00 82.31 89 ARG A C 1
ATOM 675 O O . ARG A 1 89 ? 5.752 16.851 -14.550 1.00 82.31 89 ARG A O 1
ATOM 682 N N . TYR A 1 90 ? 4.864 14.849 -15.053 1.00 81.44 90 TYR A N 1
ATOM 683 C CA . TYR A 1 90 ? 4.202 15.266 -16.287 1.00 81.44 90 TYR A CA 1
ATOM 684 C C . TYR A 1 90 ? 3.181 16.384 -16.043 1.00 81.44 90 TYR A C 1
ATOM 686 O O . TYR A 1 90 ? 3.247 17.429 -16.688 1.00 81.44 90 TYR A O 1
ATOM 694 N N . LYS A 1 91 ? 2.303 16.236 -15.041 1.00 80.25 91 LYS A N 1
ATOM 695 C CA . LYS A 1 91 ? 1.357 17.300 -14.661 1.00 80.25 91 LYS A CA 1
ATOM 696 C C . LYS A 1 91 ? 2.063 18.590 -14.232 1.00 80.25 91 LYS A C 1
ATOM 698 O O . LYS A 1 91 ? 1.579 19.679 -14.535 1.00 80.25 91 LYS A O 1
ATOM 703 N N . LYS A 1 92 ? 3.200 18.489 -13.532 1.00 77.75 92 LYS A N 1
ATOM 704 C CA . LYS A 1 92 ? 4.003 19.660 -13.142 1.00 77.75 92 LYS A CA 1
ATOM 705 C C . LYS A 1 92 ? 4.633 20.341 -14.361 1.00 77.75 92 LYS A C 1
ATOM 707 O O . LYS A 1 92 ? 4.577 21.562 -14.449 1.00 77.75 92 LYS A O 1
ATOM 712 N N . MET A 1 93 ? 5.167 19.566 -15.304 1.00 74.25 93 MET A N 1
ATOM 713 C CA . MET A 1 93 ? 5.731 20.071 -16.560 1.00 74.25 93 MET A CA 1
ATOM 714 C C . MET A 1 93 ? 4.662 20.794 -17.391 1.00 74.25 93 MET A C 1
ATOM 716 O O . MET A 1 93 ? 4.881 21.927 -17.803 1.00 74.25 93 MET A O 1
ATOM 720 N N . GLN A 1 94 ? 3.463 20.220 -17.547 1.00 67.31 94 GLN A N 1
ATOM 721 C CA . GLN A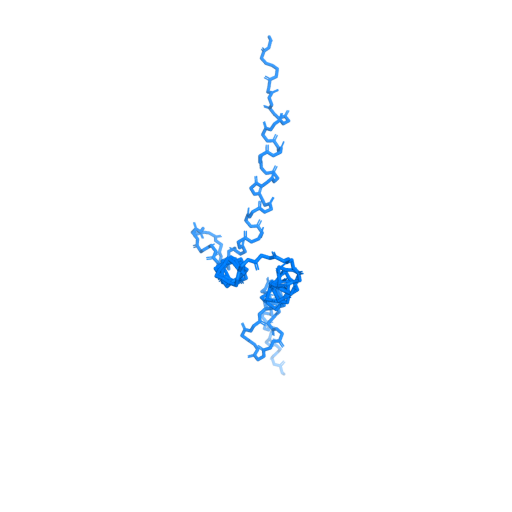 1 94 ? 2.371 20.856 -18.301 1.00 67.31 94 GLN A CA 1
ATOM 722 C C . GLN A 1 94 ? 1.908 22.205 -17.727 1.00 67.31 94 GLN A C 1
ATOM 724 O O . GLN A 1 94 ? 1.436 23.052 -18.479 1.00 67.31 94 GLN A O 1
ATOM 729 N N . LYS A 1 95 ? 2.061 22.441 -16.417 1.00 59.84 95 LYS A N 1
ATOM 730 C CA . LYS A 1 95 ? 1.765 23.753 -15.816 1.00 59.84 95 LYS A CA 1
ATOM 731 C C . LYS A 1 95 ? 2.784 24.831 -16.185 1.00 59.84 95 LYS A C 1
ATOM 733 O O . LYS A 1 95 ? 2.416 25.999 -16.208 1.00 59.84 95 LYS A O 1
ATOM 738 N N . ILE A 1 96 ? 4.034 24.450 -16.449 1.00 60.16 96 ILE A N 1
ATOM 739 C CA . ILE A 1 96 ? 5.116 25.379 -16.809 1.00 60.16 96 ILE A CA 1
ATOM 740 C C . ILE A 1 96 ? 4.997 25.785 -18.284 1.00 60.16 96 ILE A C 1
ATOM 742 O O . ILE A 1 96 ? 5.278 26.924 -18.628 1.00 60.16 96 ILE A O 1
ATOM 746 N N . TYR A 1 97 ? 4.488 24.895 -19.140 1.00 59.38 97 TYR A N 1
ATOM 747 C CA . TYR A 1 97 ? 4.248 25.163 -20.562 1.00 59.38 97 TYR A CA 1
ATOM 748 C C . TYR A 1 97 ? 2.868 25.765 -20.859 1.00 59.38 97 TYR A C 1
ATOM 750 O O . TYR A 1 97 ? 2.349 25.574 -21.959 1.00 59.38 97 TYR A O 1
ATOM 758 N N . ARG A 1 98 ? 2.248 26.500 -19.921 1.00 54.59 98 ARG A N 1
ATOM 759 C CA . ARG A 1 98 ? 1.205 27.457 -20.319 1.00 54.59 98 ARG A CA 1
ATOM 760 C C . ARG A 1 98 ? 1.899 28.510 -21.178 1.00 54.59 98 ARG A C 1
ATOM 762 O O . ARG A 1 98 ? 2.447 29.470 -20.656 1.00 54.59 98 ARG A O 1
ATOM 769 N N . LEU A 1 99 ? 1.932 28.243 -22.479 1.00 62.69 99 LEU A N 1
ATOM 770 C CA . LEU A 1 99 ? 2.387 29.159 -23.506 1.00 62.69 99 LEU A CA 1
ATOM 771 C C . LEU A 1 99 ? 1.625 30.463 -23.284 1.00 62.69 99 LEU A C 1
ATOM 773 O O . LEU A 1 99 ? 0.393 30.476 -23.350 1.00 62.69 99 LEU A O 1
ATOM 777 N N . GLU A 1 100 ? 2.356 31.524 -22.952 1.00 60.19 100 GLU A N 1
ATOM 778 C CA . GLU A 1 100 ? 1.883 32.886 -23.140 1.00 60.19 100 GLU A CA 1
ATOM 779 C C . GLU A 1 100 ? 1.537 33.016 -24.624 1.00 60.19 100 GLU A C 1
ATOM 781 O O . GLU A 1 100 ? 2.400 33.196 -25.476 1.00 60.19 100 GLU A O 1
ATOM 786 N N . VAL A 1 101 ? 0.263 32.808 -24.942 1.00 58.59 101 VAL A N 1
ATOM 787 C CA . VAL A 1 101 ? -0.323 33.262 -26.193 1.00 58.59 101 VAL A CA 1
ATOM 788 C C . VAL A 1 101 ? -0.770 34.685 -25.898 1.00 58.59 101 VAL A C 1
ATOM 790 O O . VAL A 1 101 ? -1.830 34.889 -25.304 1.00 58.59 101 VAL A O 1
ATOM 793 N N . ASN A 1 102 ? 0.098 35.639 -26.217 1.00 44.41 102 ASN A N 1
ATOM 794 C CA . ASN A 1 102 ? -0.239 37.051 -26.335 1.00 44.41 102 ASN A CA 1
ATOM 795 C C . ASN A 1 102 ? 0.111 37.479 -27.758 1.00 44.41 102 ASN A C 1
ATOM 797 O O . ASN A 1 102 ? 1.259 37.190 -28.169 1.00 44.41 102 ASN A O 1
#

Sequence (102 aa):
MTEFVMPIDITGEEKMIGGVLSLRQIGYMAISIVAIFFLAMIPFPIVIKVIGGVAIFIISAALGFLKIDQMPNLSNGMSADKYLMLMFRYKKMQKIYRLEVN

Foldseek 3Di:
DPDDPDPDPPVDADADPPSPHGPLLVVLQVVLVVVLVVLVPDPDDPVCSVVVSVVSNVVSNCQRPDFQQPDPPDPDTDHPPNVVVVVVVVVVVVVVPPPPPD

Secondary structure (DSSP, 8-state):
---------TTSPPEEETTTEEHHHHHHHHHHHHHHHHHHHS---HHHHHHHHHHHHHHHHHHHH-EE---TT-SS-EEHHHHHHHHHHHHHHHHHT-----